Protein AF-A0A0G1N677-F1 (afdb_monomer)

Sequence (75 aa):
MEQELGNATVAISLKTALMFGFYIMSAAYIIFTIVMYYHWNEYSVNARVTSITLITYLVTTVPLIATLGIIALSF

Solvent-accessible surface area (backbone atoms only — not comparable to full-atom values): 4504 Å² total; per-residue (Å²): 138,84,78,79,80,66,80,80,76,81,79,77,51,71,68,58,52,51,54,53,50,48,53,53,52,52,53,53,47,54,54,50,50,54,54,51,50,49,48,49,73,75,38,51,90,39,66,69,59,38,51,49,50,53,49,53,50,48,69,52,48,55,58,48,52,53,52,49,51,56,55,63,75,73,114

pLDDT: mean 90.42, std 12.98, range [46.44, 98.31]

Secondary structure (DSSP, 8-state):
-------------HHHHHHHHHHHHHHHHHHHHHHHHHHHHHHTT-HHHHHHHHHHHHHHHHHHHHHHHHHHTT-

Radius of gyration: 20.38 Å; Cα contacts (8 Å, |Δi|>4): 21; chains: 1; bounding box: 60×34×41 Å

Structure (mmCIF, N/CA/C/O backbone):
data_AF-A0A0G1N677-F1
#
_entry.id   AF-A0A0G1N677-F1
#
loop_
_atom_site.group_PDB
_atom_site.id
_atom_site.type_symbol
_atom_site.label_atom_id
_atom_site.label_alt_id
_atom_site.label_comp_id
_atom_site.label_asym_id
_atom_site.label_entity_id
_atom_site.label_seq_id
_atom_site.pdbx_PDB_ins_code
_atom_site.Cartn_x
_atom_site.Cartn_y
_atom_site.Cartn_z
_atom_site.occupancy
_atom_site.B_iso_or_equiv
_atom_site.auth_seq_id
_atom_site.auth_comp_id
_atom_site.auth_asym_id
_atom_site.auth_atom_id
_atom_site.pdbx_PDB_model_num
ATOM 1 N N . MET A 1 1 ? -43.308 28.573 21.996 1.00 46.44 1 MET A N 1
ATOM 2 C CA . MET A 1 1 ? -42.753 27.223 21.770 1.00 46.44 1 MET A CA 1
ATOM 3 C C . MET A 1 1 ? -41.411 27.436 21.098 1.00 46.44 1 MET A C 1
ATOM 5 O O . MET A 1 1 ? -41.330 27.471 19.879 1.00 46.44 1 MET A O 1
ATOM 9 N N . GLU A 1 2 ? -40.411 27.772 21.906 1.00 48.56 2 GLU A N 1
ATOM 10 C CA . GLU A 1 2 ? -39.069 28.110 21.438 1.00 48.56 2 GLU A CA 1
ATOM 11 C C . GLU A 1 2 ? -38.315 26.796 21.268 1.00 48.56 2 GLU A C 1
ATOM 13 O O . GLU A 1 2 ? -38.056 26.075 22.227 1.00 48.56 2 GLU A O 1
ATOM 18 N N . GLN A 1 3 ? -38.092 26.422 20.013 1.00 57.03 3 GLN A N 1
ATOM 19 C CA . GLN A 1 3 ? -37.292 25.265 19.662 1.00 57.03 3 GLN A CA 1
ATOM 20 C C . GLN A 1 3 ? -35.836 25.639 19.924 1.00 57.03 3 GLN A C 1
ATOM 22 O O . GLN A 1 3 ? -35.234 26.372 19.139 1.00 57.03 3 GLN A O 1
ATOM 27 N N . GLU A 1 4 ? -35.284 25.171 21.042 1.00 57.12 4 GLU A N 1
ATOM 28 C CA . GLU A 1 4 ? -33.850 25.249 21.283 1.00 57.12 4 GLU A CA 1
ATOM 29 C C . GLU A 1 4 ? -33.142 24.458 20.179 1.00 57.12 4 GLU A C 1
ATOM 31 O O . GLU A 1 4 ? -33.113 23.226 20.168 1.00 57.12 4 GLU A O 1
ATOM 36 N N . LEU A 1 5 ? -32.609 25.188 19.198 1.00 63.84 5 LEU A N 1
ATOM 37 C CA . LEU A 1 5 ? -31.630 24.709 18.232 1.00 63.84 5 LEU A CA 1
ATOM 38 C C . LEU A 1 5 ? -30.337 24.429 19.002 1.00 63.84 5 LEU A C 1
ATOM 40 O O . LEU A 1 5 ? -29.370 25.185 18.940 1.00 63.84 5 LEU A O 1
ATOM 44 N N . GLY A 1 6 ? -30.352 23.352 19.788 1.00 57.34 6 GLY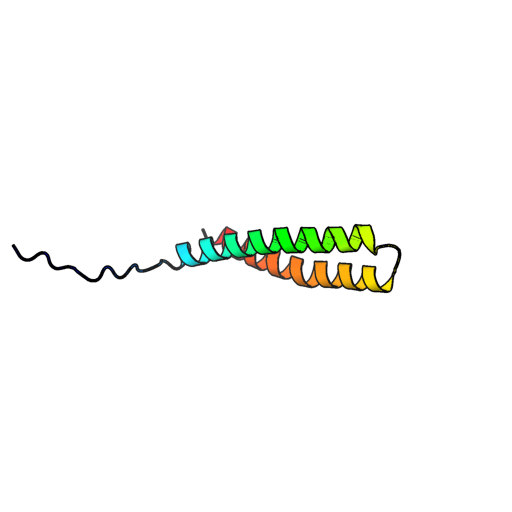 A N 1
ATOM 45 C CA . GLY A 1 6 ? -29.164 22.811 20.414 1.00 57.34 6 GLY A CA 1
ATOM 46 C C . GLY A 1 6 ? -28.153 22.532 19.313 1.00 57.34 6 GLY A C 1
ATOM 47 O O . GLY A 1 6 ? -28.420 21.732 18.415 1.00 57.34 6 GLY A O 1
ATOM 48 N N . ASN A 1 7 ? -27.020 23.233 19.358 1.00 64.31 7 ASN A N 1
ATOM 49 C CA . ASN A 1 7 ? -25.873 22.973 18.501 1.00 64.31 7 ASN A CA 1
ATOM 50 C C . ASN A 1 7 ? -25.555 21.478 18.579 1.00 64.31 7 ASN A C 1
ATOM 52 O O . ASN A 1 7 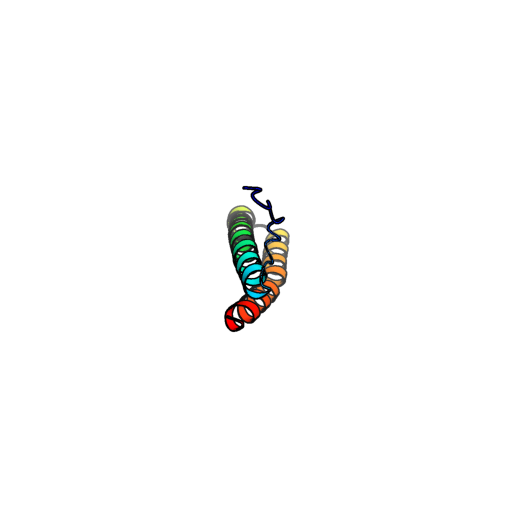? -25.014 21.009 19.580 1.00 64.31 7 ASN A O 1
ATOM 56 N N . ALA A 1 8 ? -25.929 20.726 17.545 1.00 62.78 8 ALA A N 1
ATOM 57 C CA . ALA A 1 8 ? -25.658 19.304 17.468 1.00 62.78 8 ALA A CA 1
ATOM 58 C C . ALA A 1 8 ? -24.153 19.124 17.252 1.00 62.78 8 ALA A C 1
ATOM 60 O O . ALA A 1 8 ? -23.655 19.105 16.126 1.00 62.78 8 ALA A O 1
ATOM 61 N N . THR A 1 9 ? -23.403 19.033 18.344 1.00 64.12 9 THR A N 1
ATOM 62 C CA . THR A 1 9 ? -22.016 18.595 18.314 1.00 64.12 9 THR A CA 1
ATOM 63 C C . THR A 1 9 ? -22.013 17.109 17.984 1.00 64.12 9 THR A C 1
ATOM 65 O O . THR A 1 9 ? -22.282 16.253 18.825 1.00 64.12 9 THR A O 1
ATOM 68 N N . VAL A 1 10 ? -21.732 16.785 16.721 1.00 70.94 10 VAL A N 1
ATOM 69 C CA . VAL A 1 10 ? -21.514 15.400 16.300 1.00 70.94 10 VAL A CA 1
ATOM 70 C C . VAL A 1 10 ? -20.179 14.942 16.886 1.00 70.94 10 VAL A C 1
ATOM 72 O O . VAL A 1 10 ? -19.115 15.172 16.316 1.00 70.94 10 VAL A O 1
ATOM 75 N N . ALA A 1 11 ? -20.228 14.320 18.061 1.00 80.81 11 ALA A N 1
ATOM 76 C CA . ALA A 1 11 ? -19.076 13.653 18.643 1.00 80.81 11 ALA A CA 1
ATOM 77 C C . ALA A 1 11 ? -18.774 12.381 17.832 1.00 80.81 11 ALA A C 1
ATOM 79 O O . ALA A 1 11 ? -19.540 11.418 17.851 1.00 80.81 11 ALA A O 1
ATOM 80 N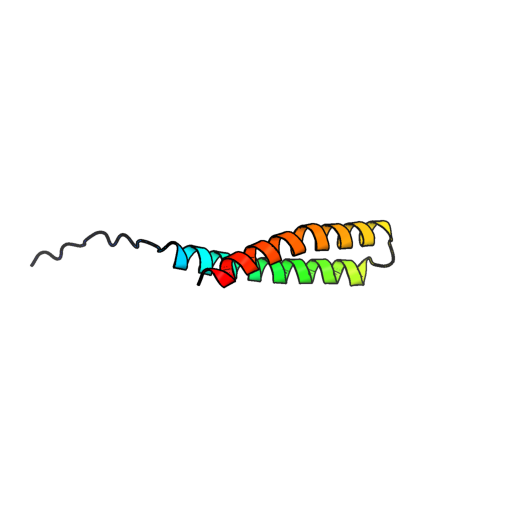 N . ILE A 1 12 ? -17.661 12.377 17.096 1.00 85.81 12 ILE A N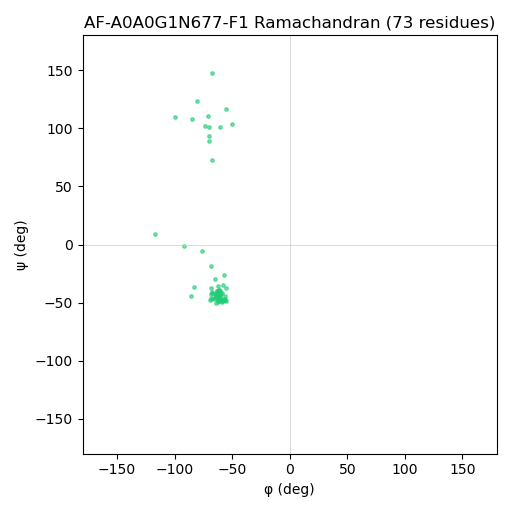 1
ATOM 81 C CA . ILE A 1 12 ? -17.197 11.193 16.366 1.00 85.81 12 ILE A CA 1
ATOM 82 C C . ILE A 1 12 ? -16.473 10.274 17.349 1.00 85.81 12 ILE A C 1
ATOM 84 O O . ILE A 1 12 ? -15.508 10.677 17.998 1.00 85.81 12 ILE A O 1
ATOM 88 N N . SER A 1 13 ? -16.925 9.022 17.448 1.00 90.69 13 SER A N 1
ATOM 89 C CA . SER A 1 13 ? -16.232 8.025 18.265 1.00 90.69 13 SER A CA 1
ATOM 90 C C . SER A 1 13 ? -14.870 7.671 17.658 1.00 90.69 13 SER A C 1
ATOM 92 O O . SER A 1 13 ? -14.721 7.619 16.434 1.00 90.69 13 SER A O 1
ATOM 94 N N . LEU A 1 14 ? -13.884 7.351 18.503 1.00 89.00 14 LEU A N 1
ATOM 95 C CA . LEU A 1 14 ? -12.570 6.889 18.039 1.00 89.00 14 LEU A CA 1
ATOM 96 C C . LEU A 1 14 ? -12.694 5.663 17.113 1.00 89.00 14 LEU A C 1
ATOM 98 O O . LEU A 1 14 ? -12.010 5.593 16.096 1.00 89.00 14 LEU A O 1
ATOM 102 N N . LYS A 1 15 ? -13.629 4.746 17.409 1.00 90.62 15 LYS A N 1
ATOM 103 C CA . LYS A 1 15 ? -13.942 3.584 16.560 1.00 90.62 15 LYS A CA 1
ATOM 104 C C . LYS A 1 15 ? -14.375 4.005 15.154 1.00 90.62 15 LYS A C 1
ATOM 106 O O . LYS A 1 15 ? -13.838 3.509 14.168 1.00 90.62 15 LYS A O 1
ATOM 111 N N . THR A 1 16 ? -15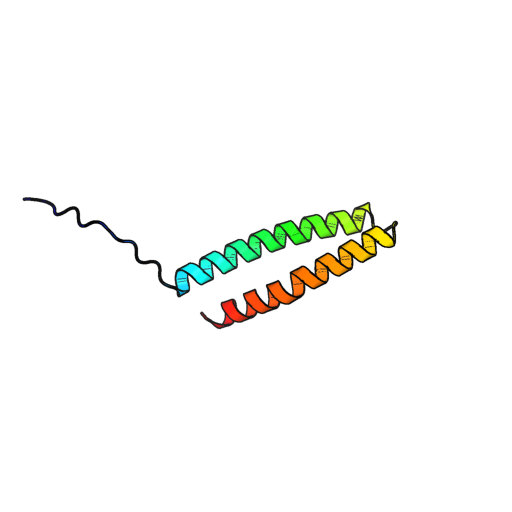.298 4.960 15.054 1.00 91.75 16 THR A N 1
ATOM 112 C CA . THR A 1 16 ? -15.772 5.491 13.766 1.00 91.75 16 THR A CA 1
ATOM 113 C C . THR A 1 16 ? -14.643 6.158 12.982 1.00 91.75 16 THR A C 1
ATOM 115 O O . THR A 1 16 ? -14.499 5.907 11.786 1.00 91.75 16 THR A O 1
ATOM 118 N N . ALA A 1 17 ? -13.815 6.971 13.645 1.00 91.94 17 ALA A N 1
ATOM 119 C CA . ALA A 1 17 ? -12.692 7.653 13.006 1.00 91.94 17 ALA A CA 1
ATOM 120 C C . ALA A 1 17 ? -11.656 6.665 12.443 1.00 91.94 17 ALA A C 1
ATOM 122 O O . ALA A 1 17 ? -11.205 6.808 11.307 1.00 91.94 17 ALA A O 1
ATOM 123 N N . LEU A 1 18 ? -11.318 5.627 13.209 1.00 93.38 18 LEU A N 1
ATOM 124 C CA . LEU A 1 18 ? -10.376 4.594 12.786 1.00 93.38 18 LEU A CA 1
ATOM 125 C C . LEU A 1 18 ? -10.922 3.732 11.637 1.00 93.38 18 LEU A C 1
ATOM 127 O O . LEU A 1 18 ? -10.180 3.452 10.699 1.00 93.38 18 LEU A O 1
ATOM 131 N N . MET A 1 19 ? -12.209 3.357 11.656 1.00 94.19 19 MET A N 1
ATOM 132 C CA . MET A 1 19 ? -12.843 2.664 10.524 1.00 94.19 19 MET A CA 1
ATOM 133 C C . MET A 1 19 ? -12.811 3.513 9.250 1.00 94.19 19 MET A C 1
ATOM 135 O O . MET A 1 19 ? -12.513 3.011 8.169 1.00 94.19 19 MET A O 1
ATOM 139 N N . PHE A 1 20 ? -13.087 4.811 9.365 1.00 94.62 20 PHE A N 1
ATOM 140 C CA . PHE A 1 20 ? -13.009 5.719 8.227 1.00 94.62 20 PHE A CA 1
ATOM 141 C C . PHE A 1 20 ? -11.578 5.814 7.676 1.00 94.62 20 PHE A C 1
ATOM 143 O O . PHE A 1 20 ? -11.365 5.679 6.470 1.00 94.62 20 PHE A O 1
ATOM 150 N N . GLY A 1 21 ? -10.586 5.948 8.563 1.00 94.31 21 GLY A N 1
ATOM 151 C CA . GLY A 1 21 ? -9.169 5.915 8.199 1.00 94.31 21 GLY A CA 1
ATOM 152 C C . GLY A 1 21 ? -8.760 4.609 7.511 1.00 94.31 21 GLY A C 1
ATOM 153 O O . GLY A 1 21 ? -8.063 4.648 6.499 1.00 94.31 21 GLY A O 1
ATOM 154 N N . PHE A 1 22 ? -9.242 3.461 7.998 1.00 95.81 22 PHE A N 1
ATOM 155 C CA . PHE A 1 22 ? -9.010 2.151 7.385 1.00 95.81 22 PHE A CA 1
ATOM 156 C C . PHE A 1 22 ? -9.474 2.116 5.923 1.00 95.81 22 PHE A C 1
ATOM 158 O O . PHE A 1 22 ? -8.718 1.691 5.046 1.00 95.81 22 PHE A O 1
ATOM 165 N N . 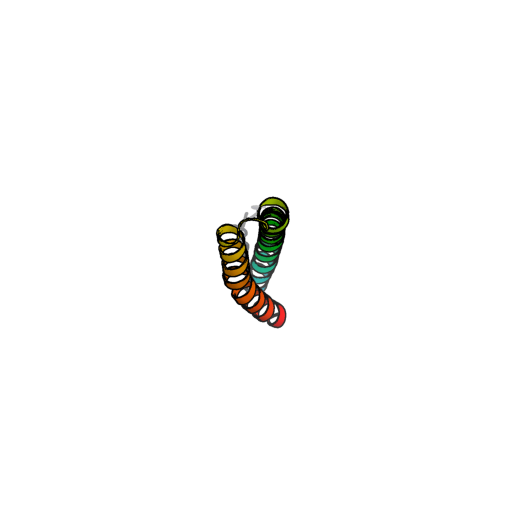TYR A 1 23 ? -10.687 2.601 5.635 1.00 96.06 23 TYR A N 1
ATOM 166 C CA . TYR A 1 23 ? -11.218 2.612 4.271 1.00 96.06 23 TYR A CA 1
ATOM 167 C C . TYR A 1 23 ? -10.456 3.563 3.347 1.00 96.06 23 TYR A C 1
ATOM 169 O O . TYR A 1 23 ? -10.143 3.182 2.219 1.00 96.06 23 TYR A O 1
ATOM 177 N N . ILE A 1 24 ? -10.101 4.762 3.820 1.00 97.38 24 ILE A N 1
ATOM 178 C CA . ILE A 1 24 ? -9.300 5.712 3.033 1.00 97.38 24 ILE A CA 1
ATOM 179 C C . ILE A 1 24 ? -7.934 5.118 2.697 1.00 97.38 24 ILE A C 1
ATOM 181 O O . ILE A 1 24 ? -7.519 5.142 1.540 1.00 97.38 24 ILE A O 1
ATOM 185 N N . MET A 1 25 ? -7.243 4.561 3.692 1.00 96.69 25 MET A N 1
ATOM 186 C CA . MET A 1 25 ? -5.937 3.935 3.492 1.00 96.69 25 MET A CA 1
ATOM 187 C C . MET A 1 25 ? -6.019 2.745 2.534 1.00 96.69 25 MET A C 1
ATOM 189 O O . MET A 1 25 ? -5.158 2.598 1.672 1.00 96.69 25 MET A O 1
ATOM 193 N N . SER A 1 26 ? -7.078 1.939 2.630 1.00 96.75 26 SER A N 1
ATOM 194 C CA . SER A 1 26 ? -7.317 0.823 1.710 1.00 96.75 26 SER A CA 1
ATOM 195 C C . SER A 1 26 ? -7.538 1.307 0.274 1.00 96.75 26 SER A C 1
ATOM 197 O O . SER A 1 26 ? -6.940 0.771 -0.656 1.00 96.75 26 SER A O 1
ATOM 199 N N . ALA A 1 27 ? -8.339 2.357 0.075 1.00 97.69 27 ALA A N 1
ATOM 200 C CA . ALA A 1 27 ? -8.562 2.946 -1.245 1.00 97.69 27 ALA A CA 1
ATOM 201 C C . ALA A 1 27 ? -7.272 3.541 -1.837 1.00 97.69 27 ALA A C 1
ATOM 203 O O . ALA A 1 27 ? -6.957 3.307 -3.004 1.00 97.69 27 ALA A O 1
ATOM 204 N N . ALA A 1 28 ? -6.490 4.256 -1.024 1.00 97.31 28 ALA A N 1
ATOM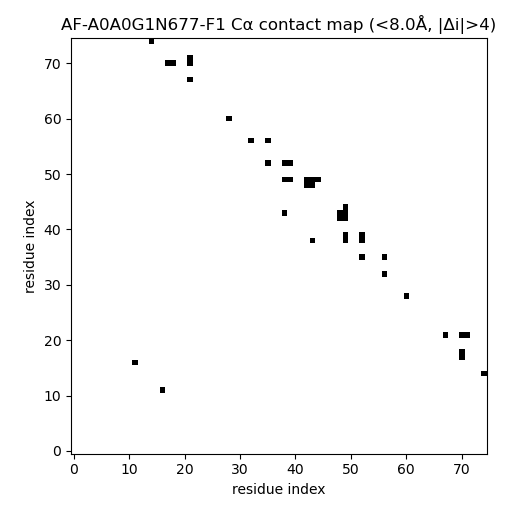 205 C CA . ALA A 1 28 ? -5.190 4.782 -1.430 1.00 97.31 28 ALA A CA 1
ATOM 206 C C . ALA A 1 28 ? -4.217 3.656 -1.810 1.00 97.31 28 ALA A C 1
ATOM 208 O O . ALA A 1 28 ? -3.505 3.770 -2.809 1.00 97.31 28 ALA A O 1
ATOM 209 N N . TYR A 1 29 ? -4.225 2.550 -1.061 1.00 97.50 29 TYR A N 1
ATOM 210 C CA . TYR A 1 29 ? -3.400 1.386 -1.363 1.00 97.50 29 TYR A CA 1
ATOM 211 C C . TYR A 1 29 ? -3.759 0.752 -2.706 1.00 97.50 29 TYR A C 1
ATOM 213 O O . TYR A 1 29 ? -2.862 0.445 -3.482 1.00 97.50 29 TYR A O 1
ATOM 221 N N . ILE A 1 30 ? -5.050 0.628 -3.030 1.00 97.88 30 ILE A N 1
ATOM 222 C CA . ILE A 1 30 ? -5.497 0.108 -4.331 1.00 97.88 30 ILE A CA 1
ATOM 223 C C . ILE A 1 30 ?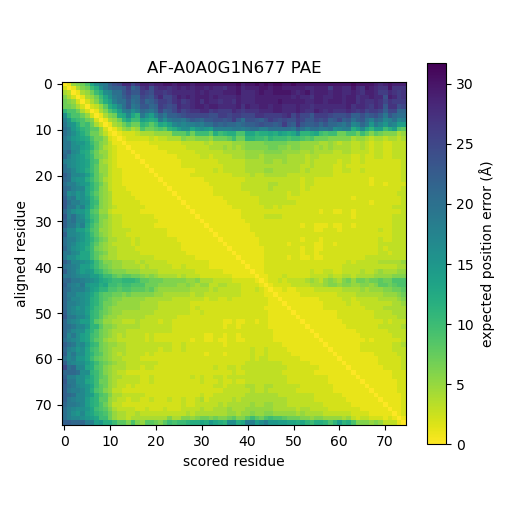 -4.924 0.952 -5.477 1.00 97.88 30 ILE A C 1
ATOM 225 O O . ILE A 1 30 ? -4.352 0.405 -6.420 1.00 97.88 30 ILE A O 1
ATOM 229 N N . ILE A 1 31 ? -5.031 2.282 -5.384 1.00 98.31 31 ILE A N 1
ATOM 230 C CA . ILE A 1 31 ? -4.486 3.199 -6.398 1.00 98.31 31 ILE A CA 1
ATOM 231 C C . ILE A 1 31 ? -2.967 3.035 -6.501 1.00 98.31 31 ILE A C 1
ATOM 233 O O . ILE A 1 31 ? -2.431 2.904 -7.602 1.00 98.31 31 ILE A O 1
ATOM 237 N N . PHE A 1 32 ? -2.275 2.996 -5.361 1.00 98.00 32 PHE A N 1
ATOM 238 C CA . PHE A 1 32 ? -0.838 2.751 -5.307 1.00 98.00 32 PHE A CA 1
ATOM 239 C C . PHE A 1 32 ? -0.463 1.443 -6.017 1.00 98.00 32 PHE A C 1
ATOM 241 O O . PHE A 1 32 ? 0.406 1.451 -6.886 1.00 98.00 32 PHE A O 1
ATOM 248 N N . THR A 1 33 ? -1.149 0.335 -5.731 1.00 97.81 33 THR A N 1
ATOM 249 C CA . THR A 1 33 ? -0.885 -0.961 -6.369 1.00 97.81 33 THR A CA 1
ATOM 250 C C . THR A 1 33 ? -1.074 -0.903 -7.884 1.00 97.81 33 THR A C 1
ATOM 252 O O . THR A 1 33 ? -0.247 -1.454 -8.608 1.00 97.81 33 THR A O 1
ATOM 255 N N . ILE A 1 34 ? -2.095 -0.199 -8.385 1.00 98.31 34 ILE A N 1
ATOM 256 C CA . ILE A 1 34 ? -2.306 -0.007 -9.831 1.00 98.31 34 ILE A CA 1
ATOM 257 C C . ILE A 1 34 ? -1.117 0.731 -10.466 1.00 98.31 34 ILE A C 1
ATOM 259 O O . ILE A 1 34 ? -0.609 0.305 -11.504 1.00 98.31 34 ILE A O 1
ATOM 263 N N . VAL A 1 35 ? -0.624 1.802 -9.835 1.00 97.75 35 VAL A N 1
ATOM 264 C CA . VAL A 1 35 ? 0.545 2.558 -10.326 1.00 97.75 35 VAL A CA 1
ATOM 265 C C . VAL A 1 35 ? 1.804 1.691 -10.342 1.00 97.75 35 VAL A C 1
ATOM 267 O O . VAL A 1 35 ? 2.579 1.739 -11.302 1.00 97.75 35 VAL A O 1
ATOM 270 N N . MET A 1 36 ? 2.009 0.881 -9.304 1.00 97.94 36 MET A N 1
ATOM 271 C CA . MET A 1 36 ? 3.160 -0.022 -9.218 1.00 97.94 36 MET A CA 1
ATOM 272 C C . MET A 1 36 ? 3.077 -1.149 -10.248 1.00 97.94 36 MET A C 1
ATOM 274 O O . MET A 1 36 ? 4.090 -1.494 -10.854 1.00 97.94 36 MET A O 1
ATOM 278 N N . TYR A 1 37 ? 1.876 -1.671 -10.505 1.00 97.25 37 TYR A N 1
ATOM 279 C CA . TYR A 1 37 ? 1.631 -2.646 -11.564 1.00 97.25 37 TYR A CA 1
ATOM 280 C C . TYR A 1 37 ? 1.956 -2.074 -12.948 1.00 97.25 37 TYR A C 1
ATOM 282 O O . TYR A 1 37 ? 2.644 -2.725 -13.733 1.00 97.25 37 TYR A O 1
ATOM 290 N N . TYR A 1 38 ? 1.543 -0.834 -13.227 1.00 97.56 38 TYR A N 1
ATOM 291 C CA . TYR A 1 38 ? 1.915 -0.149 -14.465 1.00 97.56 38 TYR A CA 1
ATOM 292 C C . TYR A 1 38 ? 3.438 -0.024 -14.610 1.00 97.56 38 TYR A C 1
ATOM 294 O O . TYR A 1 38 ? 3.982 -0.370 -15.655 1.00 97.56 38 TYR A O 1
ATOM 302 N N . HIS A 1 39 ? 4.144 0.397 -13.552 1.00 97.12 39 HIS A N 1
ATOM 303 C CA . HIS A 1 39 ? 5.607 0.511 -13.592 1.00 97.12 39 HIS A CA 1
ATOM 304 C C . HIS A 1 39 ? 6.292 -0.828 -13.852 1.00 97.12 39 HIS A C 1
ATOM 306 O O . HIS A 1 39 ? 7.270 -0.885 -14.595 1.00 97.12 39 HIS A O 1
ATOM 312 N N . TRP A 1 40 ? 5.776 -1.899 -13.252 1.00 96.19 40 TRP A N 1
ATOM 313 C CA . TRP A 1 40 ? 6.272 -3.242 -13.500 1.00 96.19 40 TRP A CA 1
ATOM 314 C C . TRP A 1 40 ? 6.078 -3.648 -14.964 1.00 96.19 40 TRP A C 1
ATOM 316 O O . TRP A 1 40 ? 7.015 -4.117 -15.604 1.00 96.19 40 TRP A O 1
ATOM 326 N N . ASN A 1 41 ? 4.885 -3.440 -15.520 1.00 97.19 41 ASN A N 1
ATOM 327 C CA . ASN A 1 41 ? 4.585 -3.854 -16.887 1.00 97.19 41 ASN A CA 1
ATOM 328 C C . ASN A 1 41 ? 5.358 -3.039 -17.936 1.00 97.19 41 ASN A C 1
ATOM 330 O O . ASN A 1 41 ? 5.897 -3.614 -18.874 1.00 97.19 41 ASN A O 1
ATOM 334 N N . GLU A 1 42 ? 5.447 -1.720 -17.759 1.00 97.62 42 GLU A N 1
ATOM 335 C CA . GLU A 1 42 ? 6.043 -0.817 -18.750 1.00 97.62 42 GLU A CA 1
ATOM 336 C C . GLU A 1 42 ? 7.575 -0.744 -18.649 1.00 97.62 42 GLU A C 1
ATOM 338 O O . GLU A 1 42 ? 8.274 -0.664 -19.658 1.00 97.62 42 GLU A O 1
ATOM 343 N N . TYR A 1 43 ? 8.130 -0.786 -17.432 1.00 95.25 43 TYR A N 1
ATOM 344 C CA . TYR A 1 43 ? 9.544 -0.475 -17.194 1.00 95.25 43 TYR A CA 1
ATOM 345 C C . TYR A 1 43 ? 10.375 -1.647 -16.652 1.00 95.25 43 TYR A C 1
ATOM 347 O O . TYR A 1 43 ? 11.543 -1.443 -16.305 1.00 95.25 43 TYR A O 1
ATOM 355 N N . SER A 1 44 ? 9.835 -2.874 -16.620 1.00 92.00 44 SER A N 1
ATOM 356 C CA . SER A 1 44 ? 10.549 -4.076 -16.130 1.00 92.00 44 SER A CA 1
ATOM 357 C C . SER A 1 44 ? 11.861 -4.375 -16.861 1.00 92.00 44 SER A C 1
ATOM 359 O O . SER A 1 44 ? 12.777 -4.965 -16.291 1.00 92.00 44 SER A O 1
ATOM 361 N N . VAL A 1 45 ? 11.995 -3.940 -18.115 1.00 95.50 45 VAL A N 1
ATOM 362 C CA . VAL A 1 45 ? 13.226 -4.114 -18.905 1.00 95.50 45 VAL A CA 1
ATOM 363 C C . VAL A 1 45 ? 14.397 -3.273 -18.384 1.00 95.50 45 VAL A C 1
ATOM 365 O O . VAL A 1 45 ? 15.554 -3.557 -18.691 1.00 95.50 45 VAL A O 1
ATOM 368 N N . ASN A 1 46 ? 14.126 -2.242 -17.577 1.00 97.12 46 ASN A N 1
ATOM 369 C CA . ASN A 1 46 ? 15.148 -1.422 -16.943 1.00 97.12 46 ASN A CA 1
ATOM 370 C C . ASN A 1 46 ? 15.356 -1.867 -15.489 1.00 97.12 46 ASN A C 1
ATOM 372 O O . ASN A 1 46 ? 14.528 -1.607 -14.611 1.00 97.12 46 ASN A O 1
ATOM 376 N N . ALA A 1 47 ? 16.507 -2.485 -15.214 1.00 95.31 47 ALA A N 1
ATOM 377 C CA . ALA A 1 47 ? 16.838 -3.019 -13.892 1.00 95.31 47 ALA A CA 1
ATOM 378 C C . ALA A 1 47 ? 16.812 -1.957 -12.775 1.00 95.31 47 ALA A C 1
ATOM 380 O O . ALA A 1 47 ? 16.405 -2.248 -11.647 1.00 95.31 47 ALA A O 1
ATOM 381 N N . ARG A 1 48 ? 17.207 -0.711 -13.077 1.00 96.50 48 ARG A N 1
ATOM 382 C CA . ARG A 1 48 ? 17.206 0.382 -12.096 1.00 96.50 48 ARG A CA 1
ATOM 383 C C . ARG A 1 48 ? 15.783 0.780 -11.719 1.00 96.50 48 ARG A C 1
ATOM 385 O O . ARG A 1 48 ? 15.492 0.899 -10.533 1.00 96.50 48 ARG A O 1
ATOM 392 N N . VAL A 1 49 ? 14.912 0.969 -12.710 1.00 95.75 49 VAL A N 1
ATOM 393 C CA . VAL A 1 49 ? 13.505 1.330 -12.470 1.00 95.75 49 VAL A CA 1
ATOM 394 C C . VAL A 1 49 ? 12.800 0.201 -11.726 1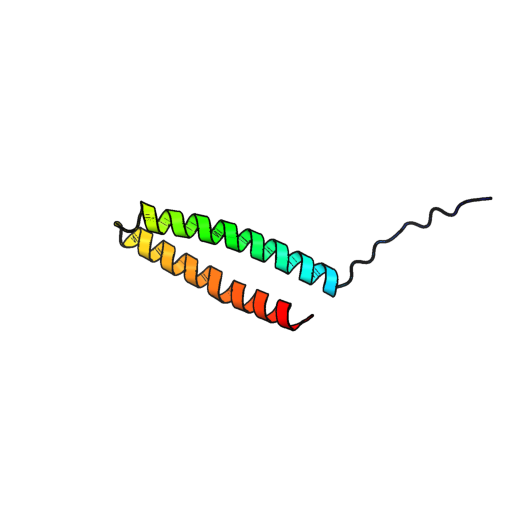.00 95.75 49 VAL A C 1
ATOM 396 O O . VAL A 1 49 ? 12.188 0.450 -10.695 1.00 95.75 49 VAL A O 1
ATOM 399 N N . THR A 1 50 ? 13.003 -1.043 -12.160 1.00 96.56 50 THR A N 1
ATOM 400 C CA . THR A 1 50 ? 12.449 -2.239 -11.506 1.00 96.56 50 THR A CA 1
ATOM 401 C C . THR A 1 50 ? 12.848 -2.337 -10.036 1.00 96.56 50 THR A C 1
ATOM 403 O O . THR A 1 50 ? 12.006 -2.601 -9.180 1.00 96.56 50 THR A O 1
ATOM 406 N N . SER A 1 51 ? 14.121 -2.078 -9.716 1.00 96.81 51 SER A N 1
ATOM 407 C CA . SER A 1 51 ? 14.605 -2.103 -8.330 1.00 96.81 51 SER A CA 1
ATOM 408 C C . SER A 1 51 ? 13.926 -1.035 -7.475 1.00 96.81 51 SER A C 1
ATOM 410 O O . SER A 1 51 ? 13.511 -1.320 -6.354 1.00 96.81 51 SER A O 1
ATOM 412 N N . ILE A 1 52 ? 13.764 0.180 -8.010 1.00 97.12 52 ILE A N 1
ATOM 413 C CA . ILE A 1 52 ? 13.040 1.259 -7.327 1.00 97.12 52 ILE A CA 1
ATOM 414 C C . ILE A 1 52 ? 11.578 0.856 -7.115 1.00 97.12 52 ILE A C 1
ATOM 416 O O . ILE A 1 52 ? 11.089 0.957 -5.995 1.00 97.12 52 ILE A O 1
ATOM 420 N N . THR A 1 53 ? 10.902 0.329 -8.140 1.00 97.19 53 THR A N 1
ATOM 421 C CA . THR A 1 53 ? 9.520 -0.155 -8.033 1.00 97.19 53 THR A CA 1
ATOM 422 C C . THR A 1 53 ? 9.387 -1.214 -6.937 1.00 97.19 53 THR A C 1
ATOM 424 O O . THR A 1 53 ? 8.513 -1.104 -6.085 1.00 97.19 53 THR A O 1
ATOM 427 N N . LEU A 1 54 ? 10.276 -2.205 -6.877 1.00 96.88 54 LEU A N 1
ATOM 428 C CA . LEU A 1 54 ? 10.224 -3.236 -5.836 1.00 96.88 54 LEU A CA 1
ATOM 429 C C . LEU A 1 54 ? 10.463 -2.671 -4.431 1.00 96.88 54 LEU A C 1
ATOM 431 O O . LEU A 1 54 ? 9.716 -2.996 -3.508 1.00 96.88 54 LEU A O 1
ATOM 435 N N . ILE A 1 55 ? 11.468 -1.806 -4.262 1.00 98.00 55 ILE A N 1
ATOM 436 C CA . ILE A 1 55 ? 11.777 -1.191 -2.964 1.00 98.00 55 ILE A CA 1
ATOM 437 C C . ILE A 1 55 ? 10.603 -0.334 -2.494 1.00 98.00 55 ILE A C 1
ATOM 439 O O . ILE A 1 55 ? 10.139 -0.504 -1.369 1.00 98.00 55 ILE A O 1
ATOM 443 N N . THR A 1 56 ? 10.086 0.547 -3.351 1.00 97.81 56 THR A N 1
ATOM 444 C CA . THR A 1 56 ? 8.926 1.385 -3.034 1.00 97.81 56 THR A CA 1
ATOM 445 C C . THR A 1 56 ? 7.709 0.526 -2.706 1.00 97.81 56 THR A C 1
ATOM 447 O O . THR A 1 56 ? 7.029 0.793 -1.719 1.00 97.81 56 THR A O 1
ATOM 450 N N . TYR A 1 57 ? 7.461 -0.546 -3.465 1.00 97.88 57 TYR A N 1
ATOM 451 C CA . TYR A 1 57 ? 6.352 -1.455 -3.192 1.00 97.88 57 TYR A CA 1
ATOM 452 C C . TYR A 1 57 ? 6.472 -2.070 -1.797 1.00 97.88 57 TYR A C 1
ATOM 454 O O . TYR A 1 57 ? 5.521 -2.000 -1.024 1.00 97.88 57 TYR A O 1
ATOM 462 N N . LEU A 1 58 ? 7.635 -2.614 -1.436 1.00 97.38 58 LEU A N 1
ATOM 463 C CA . LEU A 1 58 ? 7.840 -3.259 -0.138 1.00 97.38 58 LEU A CA 1
ATOM 464 C C . LEU A 1 58 ? 7.793 -2.270 1.032 1.00 97.38 58 LEU A C 1
ATOM 466 O O . LEU A 1 58 ? 7.096 -2.525 2.016 1.00 97.38 58 LEU A O 1
ATOM 470 N N . VAL A 1 59 ? 8.495 -1.139 0.919 1.00 97.88 59 VAL A N 1
ATOM 471 C CA . VAL A 1 59 ? 8.591 -0.125 1.982 1.00 97.88 59 VAL A CA 1
ATOM 472 C C . VAL A 1 59 ? 7.240 0.530 2.261 1.00 97.88 59 VAL A C 1
ATOM 474 O O . VAL A 1 59 ? 6.983 0.906 3.399 1.00 97.88 59 VAL A O 1
ATOM 477 N N . THR A 1 60 ? 6.354 0.639 1.271 1.00 97.12 60 THR A N 1
ATOM 478 C CA . THR A 1 60 ? 4.995 1.153 1.487 1.00 97.12 60 THR A CA 1
ATOM 479 C C . THR A 1 60 ? 4.029 0.054 1.932 1.00 97.12 60 THR A C 1
ATOM 481 O O . THR A 1 60 ? 3.264 0.257 2.873 1.00 97.12 60 THR A O 1
ATOM 484 N N . THR A 1 61 ? 4.067 -1.121 1.300 1.00 97.25 61 THR A N 1
ATOM 485 C CA . THR A 1 61 ? 3.085 -2.192 1.538 1.00 97.25 61 THR A CA 1
ATOM 486 C C . THR A 1 61 ? 3.216 -2.806 2.925 1.00 97.25 61 THR A C 1
ATOM 488 O O . THR A 1 61 ? 2.209 -2.987 3.607 1.00 97.25 61 THR A O 1
ATOM 491 N N . VAL A 1 62 ? 4.436 -3.130 3.366 1.00 96.94 62 VAL A N 1
ATOM 492 C CA . VAL A 1 62 ? 4.639 -3.859 4.629 1.00 96.94 62 VAL A CA 1
ATOM 493 C C . VAL A 1 62 ? 4.160 -3.048 5.841 1.00 96.94 62 VAL A C 1
ATOM 495 O O . VAL A 1 62 ? 3.353 -3.580 6.608 1.00 96.94 62 VAL A O 1
ATOM 498 N N . PRO A 1 63 ? 4.560 -1.771 6.020 1.00 96.56 63 PRO A N 1
ATOM 499 C CA . PRO A 1 63 ? 4.055 -0.966 7.129 1.00 96.56 63 PRO A CA 1
ATOM 500 C C . PRO A 1 63 ? 2.549 -0.742 7.040 1.00 96.56 63 PRO A C 1
ATOM 502 O O . PRO A 1 63 ? 1.861 -0.831 8.053 1.00 96.56 63 PRO A O 1
ATOM 505 N N . LEU A 1 64 ? 2.021 -0.505 5.835 1.00 96.81 64 LEU A N 1
ATOM 506 C CA . LEU A 1 64 ? 0.599 -0.245 5.659 1.00 96.81 64 LEU A CA 1
ATOM 507 C C . LEU A 1 64 ? -0.258 -1.454 6.035 1.00 96.81 64 LEU A C 1
ATOM 509 O O . LEU A 1 64 ? -1.221 -1.301 6.782 1.00 96.81 64 LEU A O 1
ATOM 513 N N . ILE A 1 65 ? 0.100 -2.656 5.573 1.00 96.31 65 ILE A N 1
ATOM 514 C CA . ILE A 1 65 ? -0.613 -3.886 5.939 1.00 96.31 65 ILE A CA 1
ATOM 515 C C . ILE A 1 65 ? -0.515 -4.133 7.445 1.00 96.31 65 ILE A C 1
ATOM 517 O O . ILE A 1 65 ? -1.517 -4.502 8.055 1.00 96.31 65 ILE A O 1
ATOM 521 N N . ALA A 1 66 ? 0.643 -3.887 8.066 1.00 96.69 66 ALA A N 1
ATOM 522 C CA . ALA A 1 66 ? 0.782 -4.006 9.515 1.00 96.69 66 ALA A CA 1
ATOM 523 C C . ALA A 1 66 ? -0.169 -3.047 10.255 1.00 96.69 66 ALA A C 1
ATOM 525 O O . ALA A 1 66 ? -0.903 -3.471 11.147 1.00 96.69 66 ALA A O 1
ATOM 526 N N . THR A 1 67 ? -0.222 -1.775 9.851 1.00 95.38 67 THR A N 1
ATOM 527 C CA . THR A 1 67 ? -1.136 -0.780 10.429 1.00 95.38 67 THR A CA 1
ATOM 528 C C . THR A 1 67 ? -2.602 -1.153 10.210 1.00 95.38 67 THR A C 1
ATOM 530 O O . THR A 1 67 ? -3.382 -1.131 11.161 1.00 95.38 67 THR A O 1
ATOM 533 N N . LEU A 1 68 ? -2.987 -1.537 8.990 1.00 95.69 68 LEU A N 1
ATOM 534 C CA . LEU A 1 68 ? -4.356 -1.953 8.678 1.00 95.69 68 LEU A CA 1
ATOM 535 C C . LEU A 1 68 ? -4.757 -3.208 9.458 1.00 95.69 68 LEU A C 1
ATOM 537 O O . LEU A 1 68 ? -5.871 -3.265 9.966 1.00 95.69 68 LEU A O 1
ATOM 541 N N . GLY A 1 69 ? -3.852 -4.177 9.609 1.00 95.56 69 GLY A N 1
ATOM 542 C CA . GLY A 1 69 ? -4.076 -5.380 10.408 1.00 95.56 69 GLY A CA 1
ATOM 543 C C . GLY A 1 69 ? -4.311 -5.067 11.886 1.00 95.56 69 GLY A C 1
ATOM 544 O O . GLY A 1 69 ? -5.267 -5.570 12.470 1.00 95.56 69 GLY A O 1
ATOM 545 N N . ILE A 1 70 ? -3.504 -4.180 12.478 1.00 95.19 70 ILE A N 1
ATOM 546 C CA . ILE A 1 70 ? -3.698 -3.721 13.865 1.00 95.19 70 ILE A CA 1
ATOM 547 C C . ILE A 1 70 ? -5.064 -3.043 14.028 1.00 95.19 70 ILE A C 1
ATOM 549 O O . ILE A 1 70 ? -5.784 -3.334 14.980 1.00 95.19 70 ILE A O 1
ATOM 553 N N . ILE A 1 71 ? -5.442 -2.167 13.093 1.00 94.38 71 ILE A N 1
ATOM 554 C CA . ILE A 1 71 ? -6.741 -1.481 13.125 1.00 94.38 71 ILE A CA 1
ATOM 555 C C . ILE A 1 71 ? -7.890 -2.485 12.964 1.00 94.38 71 ILE A C 1
ATOM 557 O O . ILE A 1 71 ? -8.877 -2.401 13.691 1.00 94.38 71 ILE A O 1
ATOM 561 N N . ALA A 1 72 ? -7.768 -3.458 12.061 1.00 93.38 72 ALA A N 1
ATOM 562 C CA . ALA A 1 72 ? -8.796 -4.470 11.832 1.00 93.38 72 ALA A CA 1
ATOM 563 C C . ALA A 1 72 ? -9.054 -5.341 13.072 1.00 93.38 72 ALA A C 1
ATOM 565 O O . ALA A 1 72 ? -10.199 -5.680 13.343 1.00 93.38 72 ALA A O 1
ATOM 566 N N . LEU A 1 73 ? -8.016 -5.649 13.856 1.00 93.62 73 LEU A N 1
ATOM 567 C CA . LEU A 1 73 ? -8.137 -6.401 15.113 1.00 93.62 73 LEU A CA 1
ATOM 568 C C . LEU A 1 73 ? -8.698 -5.570 16.282 1.00 93.62 73 LEU A C 1
ATOM 570 O O . LEU A 1 73 ? -8.921 -6.113 17.361 1.00 93.62 73 LEU A O 1
ATOM 574 N N . SER A 1 74 ? -8.900 -4.261 16.097 1.00 85.88 74 SER A N 1
ATOM 575 C CA . SER A 1 74 ? -9.387 -3.354 17.144 1.00 85.88 74 SER A CA 1
ATOM 576 C C . SER A 1 74 ? -10.914 -3.179 17.175 1.00 85.88 74 SER A C 1
ATOM 578 O O . SER A 1 74 ? -11.421 -2.455 18.039 1.00 85.88 74 SER A O 1
ATOM 580 N N . PHE A 1 75 ? -11.656 -3.827 16.264 1.00 80.38 75 PHE A N 1
ATOM 581 C CA . PHE A 1 75 ? -13.118 -3.706 16.141 1.00 80.38 75 PHE A CA 1
ATOM 582 C C . PHE A 1 75 ? -13.872 -5.014 16.221 1.00 80.38 75 PHE A C 1
ATOM 584 O O . PHE A 1 75 ? -15.069 -4.878 16.588 1.00 80.38 75 PHE A O 1
#

Mean predicted aligned error: 6.78 Å

Foldseek 3Di:
DDPPPPPPPPDQDPLNVLVVVLVVLVVVVVVVVVVLVVQCVPPVVPPVSVVVSVVVCCVVVVVSVVSSVVSVVVD